Protein AF-A0AAD5ZRP1-F1 (afdb_monomer_lite)

Secondary structure (DSSP, 8-state):
----TTTTT-HHHHHHHHHHHHHHHT--TT-TT-TTHHHHHHHHHHHHHHHHHHTT----------GGGSSSS--

Structure (mmCIF, N/CA/C/O backbone):
data_AF-A0AAD5ZRP1-F1
#
_entry.id   AF-A0AAD5ZRP1-F1
#
loop_
_atom_site.group_PDB
_atom_site.id
_atom_site.type_symbol
_atom_site.label_atom_id
_atom_site.label_alt_id
_atom_site.label_comp_id
_atom_site.label_asym_id
_atom_site.label_entity_id
_atom_site.label_seq_id
_atom_site.pdbx_PDB_ins_code
_atom_site.Cartn_x
_atom_site.Cartn_y
_atom_site.Cartn_z
_atom_site.occupancy
_atom_site.B_iso_or_equiv
_atom_site.auth_seq_id
_atom_site.auth_comp_id
_atom_site.auth_asym_id
_atom_site.auth_atom_id
_atom_site.pdbx_PDB_model_num
ATOM 1 N N . MET A 1 1 ? 8.829 8.382 -22.633 1.00 51.09 1 MET A N 1
ATOM 2 C CA . MET A 1 1 ? 8.885 7.611 -21.375 1.00 51.09 1 MET A CA 1
ATOM 3 C C . MET A 1 1 ? 8.816 6.139 -21.753 1.00 51.09 1 MET A C 1
ATOM 5 O O . MET A 1 1 ? 7.785 5.723 -22.261 1.00 51.09 1 MET A O 1
ATOM 9 N N . GLN A 1 2 ? 9.919 5.392 -21.655 1.00 57.62 2 GLN A N 1
ATOM 10 C CA . GLN A 1 2 ? 9.877 3.939 -21.854 1.00 57.62 2 GLN A CA 1
ATOM 11 C C . GLN A 1 2 ? 9.436 3.308 -20.535 1.00 57.62 2 GLN A C 1
ATOM 13 O O . GLN A 1 2 ? 10.121 3.454 -19.528 1.00 57.62 2 GLN A O 1
ATOM 18 N N . ILE A 1 3 ? 8.259 2.687 -20.535 1.00 62.62 3 ILE A N 1
ATOM 19 C CA . ILE A 1 3 ? 7.797 1.861 -19.420 1.00 62.62 3 ILE A CA 1
ATOM 20 C C . ILE A 1 3 ? 8.473 0.505 -19.597 1.00 62.62 3 ILE A C 1
ATOM 22 O O . ILE A 1 3 ? 8.363 -0.085 -20.671 1.00 62.62 3 ILE A O 1
ATOM 26 N N . ASP A 1 4 ? 9.192 0.042 -18.577 1.00 68.94 4 ASP A N 1
ATOM 27 C CA . ASP A 1 4 ? 9.770 -1.300 -18.574 1.00 68.94 4 ASP A CA 1
ATOM 28 C C . ASP A 1 4 ? 8.623 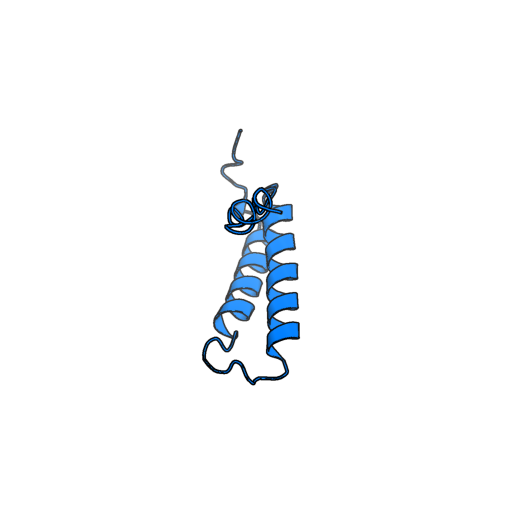-2.333 -18.644 1.00 68.94 4 ASP A C 1
ATOM 30 O O . ASP A 1 4 ? 7.802 -2.385 -17.718 1.00 68.94 4 ASP A O 1
ATOM 34 N N . PRO A 1 5 ? 8.521 -3.127 -19.730 1.00 68.56 5 PRO A N 1
ATOM 35 C CA . PRO A 1 5 ? 7.451 -4.109 -19.897 1.00 68.56 5 PRO A CA 1
ATOM 36 C C . PRO A 1 5 ? 7.465 -5.193 -18.808 1.00 68.56 5 PRO A C 1
ATOM 38 O O . PRO A 1 5 ? 6.435 -5.821 -18.568 1.00 68.56 5 PRO A O 1
ATOM 41 N N . ASP A 1 6 ? 8.586 -5.363 -18.103 1.00 79.31 6 ASP A N 1
ATOM 42 C CA . ASP A 1 6 ? 8.786 -6.342 -17.038 1.00 79.31 6 ASP A CA 1
ATOM 43 C C . ASP A 1 6 ? 8.902 -5.717 -15.638 1.00 79.31 6 ASP A C 1
ATOM 45 O O . ASP A 1 6 ? 9.248 -6.406 -14.671 1.00 79.31 6 ASP A O 1
ATOM 49 N N . ALA A 1 7 ? 8.533 -4.441 -15.472 1.00 75.00 7 ALA A N 1
ATOM 50 C CA . ALA A 1 7 ? 8.624 -3.731 -14.189 1.00 75.00 7 ALA A CA 1
ATOM 51 C C . ALA A 1 7 ? 7.920 -4.474 -13.031 1.00 75.00 7 ALA A C 1
ATOM 53 O O . ALA A 1 7 ? 8.344 -4.424 -11.873 1.00 75.00 7 ALA A O 1
ATOM 54 N N . PHE A 1 8 ? 6.853 -5.215 -13.346 1.00 79.69 8 PHE A N 1
ATOM 55 C CA . PHE A 1 8 ? 6.063 -6.007 -12.397 1.00 79.69 8 PHE A CA 1
ATOM 56 C C . PHE A 1 8 ? 6.479 -7.483 -12.315 1.00 79.69 8 PHE A C 1
ATOM 58 O O . PHE A 1 8 ? 6.016 -8.208 -11.429 1.00 79.69 8 PHE A O 1
ATOM 65 N N . SER A 1 9 ? 7.367 -7.942 -13.198 1.00 83.31 9 SER A N 1
ATOM 66 C CA . SER A 1 9 ? 7.829 -9.334 -13.278 1.00 83.31 9 SER A CA 1
ATOM 67 C C . SER A 1 9 ? 8.759 -9.704 -12.114 1.00 83.31 9 SER A C 1
ATOM 69 O O . SER A 1 9 ? 8.897 -10.877 -11.760 1.00 83.31 9 SER A O 1
ATOM 71 N N . SER A 1 10 ? 9.343 -8.705 -11.446 1.00 86.56 10 SER A N 1
ATOM 72 C CA . SER A 1 10 ? 10.182 -8.873 -10.257 1.00 86.56 10 SER A CA 1
ATOM 73 C C . SER A 1 10 ? 9.426 -9.499 -9.076 1.00 86.56 10 SER A C 1
ATOM 75 O O . SER A 1 10 ? 8.432 -8.970 -8.574 1.00 86.56 10 SER A O 1
ATOM 77 N N . THR A 1 11 ? 9.964 -10.595 -8.529 1.00 89.81 11 THR A N 1
ATOM 78 C CA . THR A 1 11 ? 9.451 -11.238 -7.303 1.00 89.81 11 THR A CA 1
ATOM 79 C C . THR A 1 11 ? 9.384 -10.272 -6.118 1.00 89.81 11 THR A C 1
ATOM 81 O O . THR A 1 11 ? 8.448 -10.337 -5.319 1.00 89.81 11 THR A O 1
ATOM 84 N N . ARG A 1 12 ? 10.333 -9.332 -6.013 1.00 88.69 12 ARG A N 1
ATOM 85 C CA . ARG A 1 12 ? 10.337 -8.309 -4.956 1.00 88.69 12 ARG A CA 1
ATOM 86 C C . ARG A 1 12 ? 9.169 -7.337 -5.114 1.00 88.69 12 ARG A C 1
ATOM 88 O O . ARG A 1 12 ? 8.522 -7.013 -4.121 1.00 88.69 12 ARG A O 1
ATOM 95 N N . VAL A 1 13 ? 8.889 -6.908 -6.344 1.00 90.31 13 VAL A N 1
ATOM 96 C CA . VAL A 1 13 ? 7.766 -6.012 -6.658 1.00 90.31 13 VAL A CA 1
ATOM 97 C C . VAL A 1 13 ? 6.445 -6.694 -6.331 1.00 90.31 13 VAL A C 1
ATOM 99 O O . VAL A 1 13 ? 5.669 -6.160 -5.541 1.00 90.31 13 VAL A O 1
ATOM 102 N N . ARG A 1 14 ? 6.239 -7.922 -6.820 1.00 91.62 14 ARG A N 1
ATOM 103 C CA . ARG A 1 14 ? 5.030 -8.708 -6.523 1.00 91.62 14 ARG A CA 1
ATOM 104 C C . ARG A 1 14 ? 4.816 -8.908 -5.023 1.00 91.62 14 ARG A C 1
ATOM 106 O O . ARG A 1 14 ? 3.703 -8.726 -4.538 1.00 91.62 14 ARG A O 1
ATOM 113 N N . LYS A 1 15 ? 5.881 -9.205 -4.268 1.00 94.06 15 LYS A N 1
ATOM 114 C CA . LYS A 1 15 ? 5.812 -9.326 -2.803 1.00 94.06 15 LYS A CA 1
ATOM 115 C C . LYS A 1 15 ? 5.391 -8.015 -2.135 1.00 94.06 15 LYS A C 1
ATOM 117 O O . LYS A 1 15 ? 4.533 -8.036 -1.259 1.00 94.06 15 LYS A O 1
ATOM 122 N N . ASN A 1 16 ? 5.977 -6.884 -2.528 1.00 93.56 16 ASN A N 1
ATOM 123 C CA . ASN A 1 16 ? 5.612 -5.584 -1.960 1.00 93.56 16 ASN A CA 1
ATOM 124 C C . ASN A 1 16 ? 4.169 -5.188 -2.298 1.00 93.56 16 ASN A C 1
ATOM 126 O O . ASN A 1 16 ? 3.477 -4.681 -1.420 1.00 93.56 16 ASN A O 1
ATOM 130 N N . ILE A 1 17 ? 3.703 -5.469 -3.518 1.00 94.06 17 ILE A N 1
ATOM 131 C CA . ILE A 1 17 ? 2.313 -5.233 -3.931 1.00 94.06 17 ILE A CA 1
ATOM 132 C C . ILE A 1 17 ? 1.348 -6.096 -3.111 1.00 94.06 17 ILE A C 1
ATOM 134 O O . ILE A 1 17 ? 0.351 -5.584 -2.611 1.00 94.06 17 ILE A O 1
ATOM 138 N N . ALA A 1 18 ? 1.654 -7.380 -2.906 1.00 95.88 18 ALA A N 1
ATOM 139 C CA . ALA A 1 18 ? 0.829 -8.256 -2.074 1.00 95.88 18 ALA A CA 1
ATOM 140 C C . ALA A 1 18 ? 0.745 -7.754 -0.622 1.00 95.88 18 ALA A C 1
ATOM 142 O O . ALA A 1 18 ? -0.339 -7.695 -0.051 1.00 95.88 18 ALA A O 1
ATOM 143 N N . GLN A 1 19 ? 1.872 -7.322 -0.048 1.00 96.75 19 GLN A N 1
ATOM 144 C CA . GLN A 1 19 ? 1.897 -6.733 1.294 1.00 96.75 19 GLN A CA 1
ATOM 145 C C . GLN A 1 19 ? 1.102 -5.425 1.370 1.00 96.75 19 GLN A C 1
ATOM 147 O O . GLN A 1 19 ? 0.401 -5.202 2.352 1.00 96.75 19 GLN A O 1
ATOM 152 N N . LEU A 1 20 ? 1.185 -4.572 0.344 1.00 97.06 20 LEU A N 1
ATOM 153 C CA . LEU A 1 20 ? 0.375 -3.358 0.262 1.00 97.06 20 LEU A CA 1
ATOM 154 C C . LEU A 1 20 ? -1.118 -3.691 0.228 1.00 97.06 20 LEU A C 1
ATOM 156 O O . LEU A 1 20 ? -1.887 -3.076 0.960 1.00 97.06 20 LEU A O 1
ATOM 160 N N . LYS A 1 21 ? -1.516 -4.684 -0.577 1.00 96.94 21 LYS A N 1
ATOM 161 C CA . LYS A 1 21 ? -2.905 -5.144 -0.647 1.00 96.94 21 LYS A CA 1
ATOM 162 C C . LYS A 1 21 ? -3.421 -5.567 0.728 1.00 96.94 21 LYS A C 1
ATOM 164 O O . LYS A 1 21 ? -4.483 -5.109 1.125 1.00 96.94 21 LYS A O 1
ATOM 169 N N . THR A 1 22 ? -2.657 -6.363 1.475 1.00 97.38 22 THR A N 1
ATOM 170 C CA . THR A 1 22 ? -3.047 -6.774 2.832 1.00 97.38 22 THR A CA 1
ATOM 171 C C . THR A 1 22 ? -3.256 -5.582 3.769 1.00 97.38 22 THR A C 1
ATOM 173 O O . THR A 1 22 ? -4.212 -5.583 4.537 1.00 97.38 22 THR A O 1
ATOM 176 N N . LEU A 1 23 ? -2.398 -4.558 3.700 1.00 96.38 23 LEU A N 1
ATOM 177 C CA . LEU A 1 23 ? -2.548 -3.355 4.527 1.00 96.38 23 LEU A CA 1
ATOM 178 C C . LEU A 1 23 ? -3.812 -2.562 4.171 1.00 96.38 23 LEU A C 1
ATOM 180 O O . LEU A 1 23 ? -4.505 -2.094 5.066 1.00 96.38 23 LEU A O 1
ATOM 184 N N . VAL A 1 24 ? -4.108 -2.419 2.876 1.00 95.56 24 VAL A N 1
ATOM 185 C CA . VAL A 1 24 ? -5.291 -1.688 2.397 1.00 95.56 24 VAL A CA 1
ATOM 186 C C . VAL A 1 24 ? -6.581 -2.444 2.715 1.00 95.56 24 VAL A C 1
ATOM 188 O O . VAL A 1 24 ? -7.533 -1.830 3.183 1.00 95.56 24 VAL A O 1
ATOM 191 N N . ASP A 1 25 ? -6.608 -3.764 2.515 1.00 95.12 25 ASP A N 1
ATOM 192 C CA . ASP A 1 25 ? -7.779 -4.598 2.819 1.00 95.12 25 ASP A CA 1
ATOM 193 C C . ASP A 1 25 ? -8.106 -4.596 4.325 1.00 95.12 25 ASP A C 1
ATOM 195 O O . ASP A 1 25 ? -9.265 -4.723 4.708 1.00 95.12 25 ASP A O 1
ATOM 199 N N . GLY A 1 26 ? -7.088 -4.452 5.180 1.00 92.62 26 GLY A N 1
ATOM 200 C CA . GLY A 1 26 ? -7.250 -4.353 6.630 1.00 92.62 26 GLY A CA 1
ATOM 201 C C . GLY A 1 26 ? -7.559 -2.945 7.141 1.00 92.62 26 GLY A C 1
ATOM 202 O O . GLY A 1 26 ? -7.718 -2.777 8.347 1.00 92.62 26 GLY A O 1
ATOM 203 N N . PHE A 1 27 ? -7.605 -1.928 6.277 1.00 93.94 27 PHE A N 1
ATOM 204 C CA . PHE A 1 27 ? -7.806 -0.548 6.707 1.00 93.94 27 PHE A CA 1
ATOM 205 C C . PHE A 1 27 ? -9.279 -0.280 7.074 1.00 93.94 27 PHE A C 1
ATOM 207 O O . PHE A 1 27 ? -10.168 -0.520 6.251 1.00 93.94 27 PHE A O 1
ATOM 214 N N . PRO A 1 28 ? -9.572 0.253 8.274 1.00 91.75 28 PRO A N 1
ATOM 215 C CA . PRO A 1 28 ? -10.940 0.367 8.767 1.00 91.75 28 PRO A CA 1
ATOM 216 C C . PRO A 1 28 ? -11.616 1.657 8.272 1.00 91.75 28 PRO A C 1
ATOM 218 O O . PRO A 1 28 ? -11.805 2.616 9.014 1.00 91.75 28 PRO A O 1
ATOM 221 N N . PHE A 1 29 ? -12.015 1.687 6.996 1.00 85.25 29 PHE A N 1
ATOM 222 C CA . PHE A 1 29 ? -12.651 2.863 6.371 1.00 85.25 29 PHE A CA 1
ATOM 223 C C . PHE A 1 29 ? -13.938 3.336 7.064 1.00 85.25 29 PHE A C 1
ATOM 225 O O . PHE A 1 29 ? -14.302 4.501 6.932 1.00 85.25 29 PHE A O 1
ATOM 232 N N . MET A 1 30 ? -14.630 2.433 7.763 1.00 87.69 30 MET A N 1
ATOM 233 C CA . MET A 1 30 ? -15.921 2.696 8.408 1.00 87.69 30 MET A CA 1
ATOM 234 C C . MET A 1 30 ? -15.804 2.973 9.912 1.00 87.69 30 MET A C 1
ATOM 236 O O . MET A 1 30 ? -16.822 3.224 10.547 1.00 87.69 30 MET A O 1
ATOM 240 N N . GLU A 1 31 ? -14.593 2.940 10.478 1.00 89.19 31 GLU A N 1
ATOM 241 C CA . GLU A 1 31 ? -14.345 3.176 11.908 1.00 89.19 31 GLU A CA 1
ATOM 242 C C . GLU A 1 31 ? -13.331 4.320 12.073 1.00 89.19 31 GLU A C 1
ATOM 244 O O . GLU A 1 31 ? -12.162 4.088 12.397 1.00 89.19 31 GLU A O 1
ATOM 249 N N . PRO A 1 32 ? -13.740 5.572 11.797 1.00 78.94 32 PRO A N 1
ATOM 250 C CA . PRO A 1 32 ? -12.850 6.727 11.875 1.00 78.94 32 PRO A CA 1
ATOM 251 C C . PRO A 1 32 ? -12.338 7.003 13.298 1.00 78.94 32 PRO A C 1
ATOM 253 O O . PRO A 1 32 ? -11.312 7.664 13.446 1.00 78.94 32 PRO A O 1
ATOM 256 N N . GLU A 1 33 ? -13.009 6.491 14.334 1.00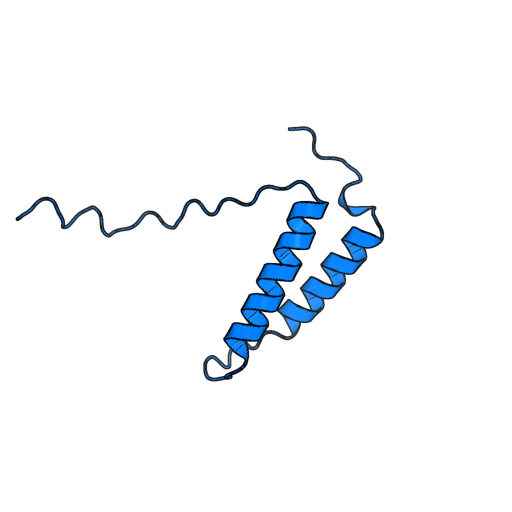 87.25 33 GLU A N 1
ATOM 257 C CA . GLU A 1 33 ? -12.592 6.600 15.736 1.00 87.25 33 GLU A CA 1
ATOM 258 C C . GLU A 1 33 ? -11.492 5.607 16.125 1.00 87.25 33 GLU A C 1
ATOM 260 O O . GLU A 1 33 ? -10.963 5.682 17.234 1.00 87.25 33 GLU A O 1
ATOM 265 N N . ASN A 1 34 ? -11.135 4.665 15.248 1.00 88.06 34 ASN A N 1
ATOM 266 C CA . ASN A 1 34 ? -10.083 3.706 15.545 1.00 88.06 34 ASN A CA 1
ATOM 267 C C . ASN A 1 34 ? -8.738 4.436 15.697 1.00 88.06 34 ASN A C 1
ATOM 269 O O . ASN A 1 34 ? -8.186 4.990 14.746 1.00 88.06 34 ASN A O 1
ATOM 273 N N . GLU A 1 35 ? -8.199 4.402 16.916 1.00 88.69 35 GLU A N 1
ATOM 274 C CA . GLU A 1 35 ? -6.989 5.130 17.318 1.00 88.69 35 GLU A CA 1
ATOM 275 C C . GLU A 1 35 ? -5.765 4.773 16.457 1.00 88.69 35 GLU A C 1
ATOM 277 O O . GLU A 1 35 ? -4.862 5.590 16.272 1.00 88.69 35 GLU A O 1
ATOM 282 N N . ASN A 1 36 ? -5.762 3.582 15.854 1.00 90.19 36 ASN A N 1
ATOM 283 C CA . ASN A 1 36 ? -4.658 3.088 15.035 1.00 90.19 36 ASN A CA 1
ATOM 284 C C . ASN A 1 36 ? -4.751 3.523 13.565 1.00 90.19 36 ASN A C 1
ATOM 286 O O . ASN A 1 36 ? -3.806 3.302 12.806 1.00 90.19 36 ASN A O 1
ATOM 290 N N . VAL A 1 37 ? -5.849 4.156 13.131 1.00 91.38 37 VAL A N 1
ATOM 291 C CA . VAL A 1 37 ? -6.072 4.565 11.729 1.00 91.38 37 VAL A CA 1
ATOM 292 C C . VAL A 1 37 ? -4.908 5.379 11.174 1.00 91.38 37 VAL A C 1
ATOM 294 O O . VAL A 1 37 ? -4.492 5.164 10.035 1.00 91.38 37 VAL A O 1
ATOM 297 N N . GLN A 1 38 ? -4.350 6.291 11.972 1.00 90.75 38 GLN A N 1
ATOM 298 C CA . GLN A 1 38 ? -3.229 7.125 11.536 1.00 90.75 38 GLN A CA 1
ATOM 299 C C . GLN A 1 38 ? -1.957 6.302 11.304 1.00 90.75 38 GLN A C 1
ATOM 301 O O . GLN A 1 38 ? -1.305 6.460 10.270 1.00 90.75 38 GLN A O 1
ATOM 306 N N . GLU A 1 39 ? -1.636 5.377 12.210 1.00 93.56 39 GLU A N 1
ATOM 307 C CA . GLU A 1 39 ? -0.491 4.473 12.063 1.00 93.56 39 GLU A CA 1
ATOM 308 C C . GLU A 1 39 ? -0.676 3.535 10.861 1.00 93.56 39 GLU A C 1
ATOM 310 O O . GLU A 1 39 ? 0.227 3.369 10.036 1.00 93.56 39 GLU A O 1
ATOM 315 N N . MET A 1 40 ? -1.871 2.967 10.694 1.00 94.69 40 MET A N 1
ATOM 316 C CA . MET A 1 40 ? -2.203 2.109 9.554 1.00 94.69 40 MET A CA 1
ATOM 317 C C . MET A 1 40 ? -2.081 2.870 8.229 1.00 94.69 40 MET A C 1
ATOM 319 O O . MET A 1 40 ? -1.474 2.368 7.279 1.00 94.69 40 MET A O 1
ATOM 323 N N . MET A 1 41 ? -2.576 4.109 8.174 1.00 94.44 41 MET A N 1
ATOM 324 C CA . MET A 1 41 ? -2.432 4.986 7.012 1.00 94.44 41 MET A CA 1
ATOM 325 C C . MET A 1 41 ? -0.958 5.291 6.718 1.00 94.44 41 MET A C 1
ATOM 327 O O . MET A 1 41 ? -0.538 5.264 5.558 1.00 94.44 41 MET A O 1
ATOM 331 N N . GLN A 1 42 ? -0.147 5.548 7.746 1.00 94.44 42 GLN A N 1
ATOM 332 C CA . GLN A 1 42 ? 1.291 5.759 7.587 1.00 94.44 42 GLN A CA 1
ATOM 333 C C . GLN A 1 42 ? 1.979 4.513 7.013 1.00 94.44 42 GLN A C 1
ATOM 335 O O . GLN A 1 42 ? 2.757 4.626 6.063 1.00 94.44 42 GLN A O 1
ATOM 340 N N . ASN A 1 43 ? 1.643 3.324 7.512 1.00 95.75 43 ASN A N 1
ATOM 341 C CA . ASN A 1 43 ? 2.170 2.057 7.008 1.00 95.75 43 ASN A CA 1
ATOM 342 C C . ASN A 1 43 ? 1.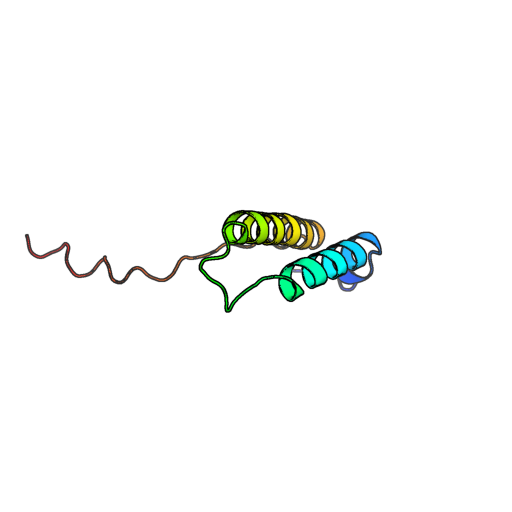795 1.814 5.537 1.00 95.75 43 ASN A C 1
ATOM 344 O O . ASN A 1 43 ? 2.651 1.419 4.738 1.00 95.75 43 ASN A O 1
ATOM 348 N N . ILE A 1 44 ? 0.551 2.116 5.152 1.00 96.19 44 ILE A N 1
ATOM 349 C CA . ILE A 1 44 ? 0.093 2.061 3.756 1.00 96.19 44 ILE A CA 1
ATOM 350 C C . ILE A 1 44 ? 0.909 3.024 2.888 1.00 96.19 44 ILE A C 1
ATOM 352 O O . ILE A 1 44 ? 1.462 2.603 1.869 1.00 96.19 44 ILE A O 1
ATOM 356 N N . ARG A 1 45 ? 1.053 4.293 3.300 1.00 94.62 45 ARG A N 1
ATOM 357 C CA . ARG A 1 45 ? 1.825 5.313 2.562 1.00 94.62 45 ARG A CA 1
ATOM 358 C C . ARG A 1 45 ? 3.279 4.894 2.357 1.00 94.62 45 ARG A C 1
ATOM 360 O O . ARG A 1 45 ? 3.796 4.993 1.244 1.00 94.62 45 ARG A O 1
ATOM 367 N N . LEU A 1 46 ? 3.928 4.388 3.406 1.00 95.06 46 LEU A N 1
ATOM 368 C CA . LEU A 1 46 ? 5.309 3.912 3.337 1.00 95.06 46 LEU A CA 1
ATOM 369 C C . LEU A 1 46 ? 5.445 2.739 2.365 1.00 95.06 46 LEU A C 1
ATOM 371 O O . LEU A 1 46 ? 6.322 2.747 1.498 1.00 95.06 46 LEU A O 1
ATOM 375 N N . LYS A 1 47 ? 4.566 1.737 2.467 1.00 95.31 47 LYS A N 1
ATOM 376 C CA . LYS A 1 47 ? 4.631 0.567 1.588 1.00 95.31 47 LYS A CA 1
ATOM 377 C C . LYS A 1 47 ? 4.334 0.932 0.132 1.00 95.31 47 LYS A C 1
ATOM 379 O O . LYS A 1 47 ? 5.012 0.430 -0.765 1.00 95.31 47 LYS A O 1
ATOM 384 N N . PHE A 1 48 ? 3.377 1.823 -0.103 1.00 94.25 48 PHE A N 1
ATOM 385 C CA . PHE A 1 48 ? 3.068 2.336 -1.433 1.00 94.25 48 PHE A CA 1
ATOM 386 C C . PHE A 1 48 ? 4.258 3.083 -2.048 1.00 94.25 48 PHE A C 1
ATOM 388 O O . PHE A 1 48 ? 4.642 2.781 -3.175 1.00 94.25 48 PHE A O 1
ATOM 395 N N . SER A 1 49 ? 4.930 3.949 -1.281 1.00 91.81 49 SER A N 1
ATOM 396 C CA . SER A 1 49 ? 6.149 4.645 -1.723 1.00 91.81 49 SER A CA 1
ATOM 397 C C . SER A 1 49 ? 7.260 3.679 -2.161 1.00 91.81 49 SER A C 1
ATOM 399 O O . SER A 1 49 ? 7.908 3.889 -3.191 1.00 91.81 49 SER A O 1
ATOM 401 N N . VAL A 1 50 ? 7.438 2.565 -1.438 1.00 92.12 50 VAL A N 1
ATOM 402 C CA . VAL A 1 50 ? 8.381 1.502 -1.829 1.00 92.12 50 VAL A CA 1
ATOM 403 C C . VAL A 1 50 ? 8.003 0.895 -3.182 1.00 92.12 50 VAL A C 1
ATOM 405 O O . VAL A 1 50 ? 8.880 0.721 -4.027 1.00 92.12 50 VAL A O 1
ATOM 408 N N . VAL A 1 51 ? 6.719 0.605 -3.417 1.00 91.06 51 VAL A N 1
ATOM 409 C CA . VAL A 1 51 ? 6.239 0.079 -4.707 1.00 91.06 51 VAL A CA 1
ATOM 410 C C . VAL A 1 51 ? 6.501 1.079 -5.837 1.00 91.06 51 VAL A C 1
ATOM 412 O O . VAL A 1 51 ? 7.065 0.691 -6.858 1.00 91.06 51 VAL A O 1
ATOM 415 N N . CYS A 1 52 ? 6.181 2.360 -5.648 1.00 89.56 52 CYS A N 1
ATOM 416 C CA . CYS A 1 52 ? 6.431 3.404 -6.648 1.00 89.56 52 CYS A CA 1
ATOM 417 C C . CYS A 1 52 ? 7.920 3.552 -6.964 1.00 89.56 52 CYS A C 1
ATOM 419 O O . CYS A 1 52 ? 8.304 3.575 -8.131 1.00 89.56 52 CYS A O 1
ATOM 421 N N . SER A 1 53 ? 8.763 3.543 -5.929 1.00 87.75 53 SER A N 1
ATOM 422 C CA . SER A 1 53 ? 10.219 3.575 -6.080 1.00 87.75 53 SER A CA 1
ATOM 423 C C . SER A 1 53 ? 10.740 2.352 -6.836 1.00 87.75 53 SER A C 1
ATOM 425 O O . SER A 1 53 ? 11.605 2.478 -7.698 1.00 87.75 53 SER A O 1
ATOM 427 N N . ASN A 1 54 ? 10.202 1.159 -6.556 1.00 87.50 54 ASN A N 1
ATOM 428 C CA . ASN A 1 54 ? 10.576 -0.057 -7.277 1.00 87.50 54 ASN A CA 1
ATOM 429 C C . ASN A 1 54 ? 10.192 -0.014 -8.763 1.00 87.50 54 ASN A C 1
ATOM 431 O O . ASN A 1 54 ? 10.920 -0.573 -9.576 1.00 87.50 54 ASN A O 1
ATOM 435 N N . LEU A 1 55 ? 9.078 0.636 -9.094 1.00 87.06 55 LEU A N 1
ATOM 436 C CA . LEU A 1 55 ? 8.585 0.804 -10.462 1.00 87.06 55 LEU A CA 1
ATOM 437 C C . LEU A 1 55 ? 9.162 2.046 -11.159 1.00 87.06 55 LEU A C 1
ATOM 439 O O . LEU A 1 55 ? 8.767 2.347 -12.280 1.00 87.06 55 LEU A O 1
ATOM 443 N N . GLN A 1 56 ? 10.068 2.776 -10.496 1.00 84.81 56 GLN A N 1
ATOM 444 C CA . GLN A 1 56 ? 10.643 4.036 -10.981 1.00 84.81 56 GLN A CA 1
ATOM 445 C C . GLN A 1 56 ? 9.578 5.089 -11.337 1.00 84.81 56 GLN A C 1
ATOM 447 O O . GLN A 1 56 ? 9.781 5.946 -12.197 1.00 84.81 56 GLN A O 1
ATOM 452 N N . VAL A 1 57 ? 8.432 5.041 -10.655 1.00 81.56 57 VAL A N 1
ATOM 453 C CA . VAL A 1 57 ? 7.351 6.012 -10.806 1.00 81.56 57 VAL A CA 1
ATOM 454 C C . VAL A 1 57 ? 7.550 7.115 -9.779 1.00 81.56 57 VAL A C 1
ATOM 456 O O . VAL A 1 57 ? 7.588 6.860 -8.573 1.00 81.56 57 VAL A O 1
ATOM 459 N N . LYS A 1 58 ? 7.634 8.356 -10.256 1.00 77.31 58 LYS A N 1
ATOM 460 C CA . LYS A 1 58 ? 7.551 9.534 -9.398 1.00 77.31 58 LYS A CA 1
ATOM 461 C C . LYS A 1 58 ? 6.080 9.905 -9.247 1.00 77.31 58 LYS A C 1
ATOM 463 O O . LYS A 1 58 ? 5.424 10.230 -10.231 1.00 77.31 58 LYS A O 1
ATOM 468 N N . LEU A 1 59 ? 5.566 9.817 -8.026 1.00 71.12 59 LEU A N 1
ATOM 469 C CA . LEU A 1 59 ? 4.239 10.323 -7.703 1.00 71.12 59 LEU A CA 1
ATOM 470 C C . LEU A 1 59 ? 4.375 11.746 -7.190 1.00 71.12 59 LEU A C 1
ATOM 472 O O . LEU A 1 59 ? 4.950 11.978 -6.128 1.00 71.12 59 LEU A O 1
ATOM 476 N N . GLU A 1 60 ? 3.838 12.683 -7.952 1.00 74.94 60 GLU A N 1
ATOM 477 C CA . GLU A 1 60 ? 3.648 14.057 -7.519 1.00 74.94 60 GLU A CA 1
ATOM 478 C C . GLU A 1 60 ? 2.154 14.245 -7.271 1.00 74.94 60 GLU A C 1
ATOM 480 O O . GLU A 1 60 ? 1.326 13.912 -8.117 1.00 74.94 60 GLU A O 1
ATOM 485 N N . TYR A 1 61 ? 1.799 14.709 -6.074 1.00 71.69 61 TYR A N 1
ATOM 486 C CA . TYR A 1 61 ? 0.445 15.171 -5.812 1.00 71.69 61 TYR A CA 1
ATOM 487 C C . TYR A 1 61 ? 0.406 16.654 -6.165 1.00 71.69 61 TYR A C 1
ATOM 489 O O . TYR A 1 61 ? 0.976 17.468 -5.442 1.00 71.69 61 TYR A O 1
ATOM 497 N N . GLU A 1 62 ? -0.254 16.998 -7.270 1.00 78.06 62 GLU A N 1
ATOM 498 C CA . GLU A 1 62 ? -0.383 18.386 -7.749 1.00 78.06 62 GLU A CA 1
ATOM 499 C C . GLU A 1 62 ? -1.266 19.263 -6.840 1.00 78.06 62 GLU A C 1
ATOM 501 O O . GLU A 1 62 ? -1.433 20.456 -7.081 1.00 78.06 62 GLU A O 1
ATOM 506 N N . GLY A 1 63 ? -1.809 18.692 -5.761 1.00 72.56 63 GLY A N 1
ATOM 507 C CA . GLY A 1 63 ? -2.792 19.356 -4.925 1.00 72.56 63 GLY A CA 1
ATOM 508 C C . GLY A 1 63 ? -4.190 19.275 -5.526 1.00 72.56 63 GLY A C 1
ATOM 509 O O . GLY A 1 63 ? -4.397 18.972 -6.698 1.00 72.56 63 GLY A O 1
ATOM 510 N N . GLN A 1 64 ? -5.178 19.572 -4.693 1.00 66.00 64 GLN A N 1
ATOM 511 C CA . GLN A 1 64 ? -6.470 20.018 -5.188 1.00 66.00 64 GLN A CA 1
ATOM 512 C C . GLN A 1 64 ? -6.323 21.526 -5.434 1.00 66.00 64 GLN A C 1
ATOM 514 O O . GLN A 1 64 ? -5.801 22.193 -4.534 1.00 66.00 64 GLN A O 1
ATOM 519 N N . PRO A 1 65 ? -6.718 22.081 -6.599 1.00 62.03 65 PRO A N 1
ATOM 520 C CA . PRO A 1 65 ? -6.671 23.524 -6.806 1.00 62.03 65 PRO A CA 1
ATOM 521 C C . PRO A 1 65 ? -7.433 24.182 -5.659 1.00 62.03 65 PRO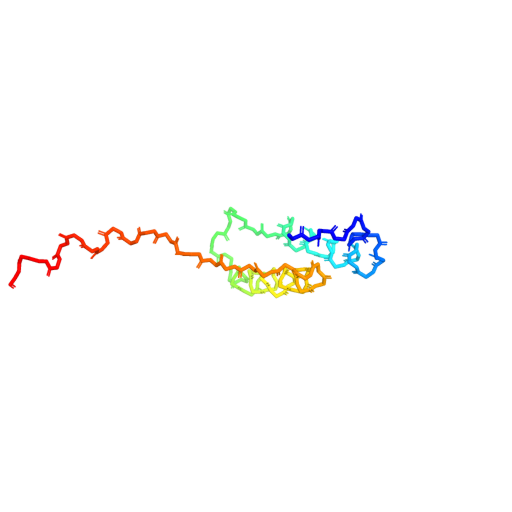 A C 1
ATOM 523 O O . PRO A 1 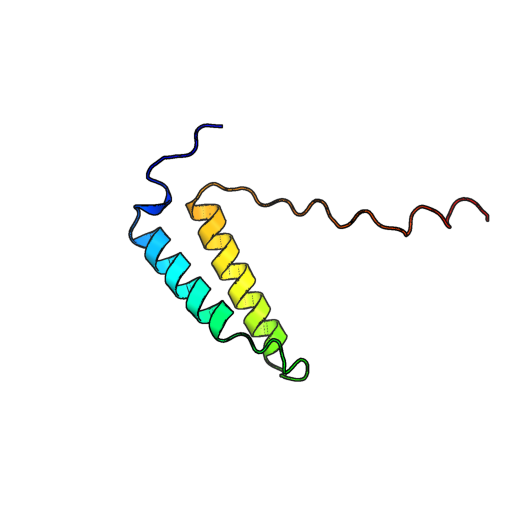65 ? -8.624 23.930 -5.462 1.00 62.03 65 PRO A O 1
ATOM 526 N N . SER A 1 66 ? -6.713 24.937 -4.832 1.00 56.91 66 SER A N 1
ATOM 527 C CA . SER A 1 66 ? -7.283 25.557 -3.652 1.00 56.91 66 SER A CA 1
ATOM 528 C C . SER A 1 66 ? -8.353 26.542 -4.112 1.00 56.91 66 SER A C 1
ATOM 530 O O . SER A 1 66 ? -8.081 27.497 -4.832 1.00 56.91 66 SER A O 1
ATOM 532 N N . THR A 1 67 ? -9.594 26.350 -3.672 1.00 56.12 67 THR A N 1
ATOM 533 C CA . THR A 1 67 ? -10.648 27.365 -3.830 1.00 56.12 67 THR A CA 1
ATOM 534 C C . THR A 1 67 ? -10.376 28.614 -2.980 1.00 56.12 67 THR A C 1
ATOM 536 O O . THR A 1 67 ? -11.131 29.572 -3.048 1.00 56.12 67 THR A O 1
ATOM 539 N N . LEU A 1 68 ? -9.287 28.622 -2.202 1.00 57.03 68 LEU A N 1
ATOM 540 C CA . LEU A 1 68 ? -8.877 29.696 -1.294 1.00 57.03 68 LEU A CA 1
ATOM 541 C C . LEU A 1 68 ? -8.193 30.891 -1.981 1.00 57.03 68 LEU A C 1
ATOM 543 O O . LEU A 1 68 ? -7.807 31.828 -1.294 1.00 57.03 68 LEU A O 1
ATOM 547 N N . SER A 1 69 ? -8.034 30.897 -3.308 1.00 54.66 69 SER A N 1
ATOM 548 C CA . SER A 1 69 ? -7.413 32.021 -4.028 1.00 54.66 69 SER A CA 1
ATOM 549 C C . SER A 1 69 ? -8.399 33.029 -4.630 1.00 54.66 69 SER A C 1
ATOM 551 O O . SER A 1 69 ? -7.987 33.840 -5.452 1.00 54.66 69 SER A O 1
ATOM 553 N N . LYS A 1 70 ? -9.688 33.003 -4.255 1.00 46.69 70 LYS A N 1
ATOM 554 C CA . LYS A 1 70 ? -10.679 33.981 -4.751 1.00 46.69 70 LYS A CA 1
ATOM 555 C C . LYS A 1 70 ? -11.188 35.002 -3.734 1.00 46.69 70 LYS A C 1
ATOM 557 O O . LYS A 1 70 ? -11.802 35.967 -4.162 1.00 46.69 70 LYS A O 1
ATOM 562 N N . ASP A 1 71 ? -10.850 34.865 -2.452 1.00 48.28 71 ASP A N 1
ATOM 563 C CA . ASP A 1 71 ? -11.334 35.784 -1.405 1.00 48.28 71 ASP A CA 1
ATOM 564 C C . ASP A 1 71 ? -10.229 36.681 -0.808 1.00 48.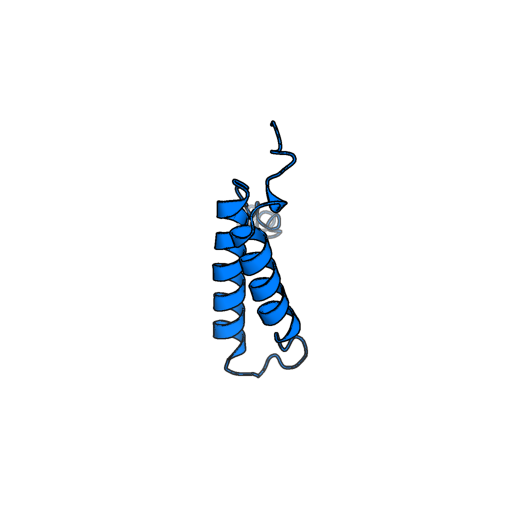28 71 ASP A C 1
ATOM 566 O O . ASP A 1 71 ? -10.442 37.335 0.207 1.00 48.28 71 ASP A O 1
ATOM 570 N N . ALA A 1 72 ? -9.036 36.726 -1.417 1.00 52.47 72 ALA A N 1
ATOM 571 C CA . ALA A 1 72 ? -7.906 37.531 -0.931 1.00 52.47 72 ALA A CA 1
ATOM 572 C C . ALA A 1 72 ? -7.629 38.808 -1.755 1.00 52.47 72 ALA A C 1
ATOM 574 O O . ALA A 1 72 ? -6.615 39.459 -1.522 1.00 52.47 72 ALA A O 1
ATOM 575 N N . GLU A 1 73 ? -8.504 39.173 -2.700 1.00 55.53 73 GLU A N 1
ATOM 576 C CA . GLU A 1 73 ? -8.372 40.406 -3.505 1.00 55.53 73 GLU A CA 1
ATOM 577 C C . GLU A 1 73 ? -9.409 41.492 -3.157 1.00 55.53 73 GLU A C 1
ATOM 579 O O . GLU A 1 73 ? -9.514 42.476 -3.880 1.00 55.53 73 GLU A O 1
ATOM 584 N N . ASP A 1 74 ? -10.140 41.355 -2.044 1.00 48.47 74 ASP A N 1
ATOM 585 C CA . ASP A 1 74 ? -11.109 42.368 -1.588 1.00 48.47 74 ASP A CA 1
ATOM 586 C C . ASP A 1 74 ? -10.887 42.744 -0.107 1.00 48.47 74 ASP A C 1
ATOM 588 O O . ASP A 1 74 ? -11.767 42.601 0.746 1.00 48.47 74 ASP A O 1
ATOM 592 N N . MET A 1 75 ? -9.663 43.190 0.216 1.00 43.53 75 MET A N 1
ATOM 593 C CA . MET A 1 75 ? -9.354 43.889 1.472 1.00 43.53 75 MET A CA 1
ATOM 594 C C . MET A 1 75 ? -8.308 44.988 1.278 1.00 43.53 75 MET A C 1
ATOM 596 O O . MET A 1 75 ? -7.277 44.719 0.621 1.00 43.53 75 MET A O 1
#

Sequence (75 aa):
MQIDPDAFSSTRVRKNIAQLKTLVDGFPFMEPENENVQEMMQNIRLKFSVVCSNLQVKLEYEGQPSTLSKDAEDM

Radius of gyration: 17.97 Å; chains: 1; bounding box: 27×55×39 Å

Organism: NCBI:txid198213

pLDDT: mean 81.55, std 15.43, range [43.53, 97.38]

Foldseek 3Di:
DDQDPCLCVDPVLVVLVVVLVVLVVPQCPPCPVPPCNVVSVVVNVVSVVVNCVSRVHDDDDPDDPDPVPPPPPPD